Protein AF-A0A8T3ZSM5-F1 (afdb_monomer_lite)

pLDDT: mean 74.31, std 19.4, range [46.75, 97.94]

Sequence (66 aa):
MKKQFICVLALLSAAILLSSCTPQGASSAPENAGDQIVCTADVQECSDGSFVGRDVNNNCEFKECP

Structure (mmCIF, N/CA/C/O backbone):
data_AF-A0A8T3ZSM5-F1
#
_entry.id   AF-A0A8T3ZSM5-F1
#
loop_
_atom_site.group_PDB
_atom_site.id
_atom_site.type_symbol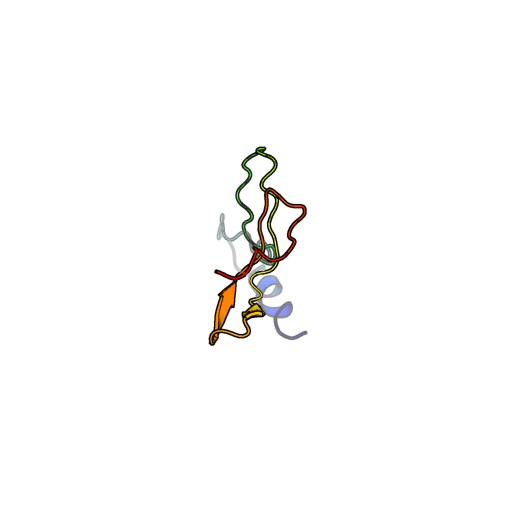
_atom_site.label_atom_id
_atom_site.label_alt_id
_atom_site.label_comp_id
_atom_site.label_asym_id
_atom_site.label_entity_id
_atom_site.label_seq_id
_atom_site.pdbx_PDB_ins_code
_atom_site.Cartn_x
_atom_site.Cartn_y
_atom_site.Cartn_z
_atom_site.occupancy
_atom_site.B_iso_or_equiv
_atom_site.auth_seq_id
_atom_site.auth_comp_id
_atom_site.auth_asym_id
_atom_site.auth_atom_id
_atom_site.pdbx_PDB_model_num
ATOM 1 N N . MET A 1 1 ? 3.400 -28.087 -18.412 1.00 53.69 1 MET A N 1
ATOM 2 C CA . MET A 1 1 ? 4.227 -28.739 -19.460 1.00 53.69 1 MET A CA 1
ATOM 3 C C . MET A 1 1 ? 3.537 -28.896 -20.826 1.00 53.69 1 MET A C 1
ATOM 5 O O . MET A 1 1 ? 4.241 -28.993 -21.815 1.00 53.69 1 MET A O 1
ATOM 9 N N . LYS A 1 2 ? 2.193 -28.867 -20.939 1.00 55.59 2 LYS A N 1
ATOM 10 C CA . LYS A 1 2 ? 1.481 -29.002 -22.234 1.00 55.59 2 LYS A CA 1
ATOM 11 C C . LYS A 1 2 ? 1.443 -27.743 -23.131 1.00 55.59 2 LYS A C 1
ATOM 13 O O . LYS A 1 2 ? 1.055 -27.854 -24.284 1.00 55.59 2 LYS A O 1
ATOM 18 N N . LYS A 1 3 ? 1.835 -26.560 -22.637 1.00 53.62 3 LYS A N 1
ATOM 19 C CA . LYS A 1 3 ? 1.764 -25.296 -23.406 1.00 53.62 3 LYS A CA 1
ATOM 20 C C . LYS A 1 3 ? 2.962 -25.057 -24.346 1.00 53.62 3 LYS A C 1
ATOM 22 O O . LYS A 1 3 ? 2.861 -24.244 -25.249 1.00 53.62 3 LYS A O 1
ATOM 27 N N . GLN A 1 4 ? 4.064 -25.790 -24.161 1.00 51.94 4 GLN A N 1
ATOM 28 C CA . GLN A 1 4 ? 5.301 -25.648 -24.949 1.00 51.94 4 GLN A CA 1
ATOM 29 C C . GLN A 1 4 ? 5.250 -26.391 -26.300 1.00 51.94 4 GLN A C 1
ATOM 31 O O . GLN A 1 4 ? 5.911 -25.999 -27.253 1.00 51.94 4 GLN A O 1
ATOM 36 N N . PHE A 1 5 ? 4.434 -27.445 -26.415 1.00 54.31 5 PHE A N 1
ATOM 37 C CA . PHE A 1 5 ? 4.414 -28.305 -27.607 1.00 54.31 5 PHE A CA 1
ATOM 38 C C . PHE A 1 5 ? 3.630 -27.724 -28.795 1.00 54.31 5 PHE A C 1
ATOM 40 O O . PHE A 1 5 ? 3.802 -28.188 -29.919 1.00 54.31 5 PHE A O 1
ATOM 47 N N . ILE A 1 6 ? 2.806 -26.695 -28.572 1.00 59.41 6 ILE A N 1
ATOM 48 C CA . ILE A 1 6 ? 1.963 -26.109 -29.624 1.00 59.41 6 ILE A CA 1
ATOM 49 C C . ILE A 1 6 ? 2.781 -25.200 -30.566 1.00 59.41 6 ILE A C 1
ATOM 51 O O . ILE A 1 6 ? 2.537 -25.232 -31.767 1.00 59.41 6 ILE A O 1
ATOM 55 N N . CYS A 1 7 ? 3.799 -24.465 -30.081 1.00 53.53 7 CYS A N 1
ATOM 56 C CA . CYS A 1 7 ? 4.610 -23.585 -30.951 1.00 53.53 7 CYS A CA 1
ATOM 57 C C . CYS A 1 7 ? 5.597 -24.363 -31.860 1.00 53.53 7 CYS A C 1
ATOM 59 O O . CYS A 1 7 ? 5.988 -23.839 -32.897 1.00 53.53 7 CYS A O 1
ATOM 61 N N . VAL A 1 8 ? 5.967 -25.614 -31.540 1.00 55.22 8 VAL A N 1
ATOM 62 C CA . VAL A 1 8 ? 6.946 -26.391 -32.341 1.00 55.22 8 VAL A CA 1
ATOM 63 C C . VAL A 1 8 ? 6.293 -27.129 -33.519 1.00 55.22 8 VAL A C 1
ATOM 65 O O . VAL A 1 8 ? 6.915 -27.298 -34.565 1.00 55.22 8 VAL A O 1
ATOM 68 N N . LEU A 1 9 ? 5.021 -27.527 -33.398 1.00 54.91 9 LEU A N 1
ATOM 69 C CA . LEU A 1 9 ? 4.309 -28.257 -34.459 1.00 54.91 9 LEU A CA 1
ATOM 70 C C . LEU A 1 9 ? 3.909 -27.375 -35.656 1.00 54.91 9 LEU A C 1
ATOM 72 O O . LEU A 1 9 ? 3.632 -27.902 -36.729 1.00 54.91 9 LEU A O 1
ATOM 76 N N . ALA A 1 10 ? 3.932 -26.049 -35.507 1.00 53.56 10 ALA A N 1
ATOM 77 C CA . ALA A 1 10 ? 3.593 -25.104 -36.573 1.00 53.56 10 ALA A CA 1
ATOM 78 C C . ALA A 1 10 ? 4.749 -24.818 -37.562 1.00 53.56 10 ALA A C 1
ATOM 80 O O . ALA A 1 10 ? 4.573 -24.036 -38.491 1.00 53.56 10 ALA A O 1
ATOM 81 N N . LEU A 1 11 ? 5.926 -25.439 -37.395 1.00 56.59 11 LEU A N 1
ATOM 82 C CA . LEU A 1 11 ? 7.123 -25.153 -38.205 1.00 56.59 11 LEU A CA 1
ATOM 83 C C . LEU A 1 11 ? 7.282 -26.006 -39.479 1.00 56.59 11 LEU A C 1
ATOM 85 O O . LEU A 1 11 ? 8.246 -25.807 -40.213 1.00 56.59 11 LEU A O 1
ATOM 89 N N . LEU A 1 12 ? 6.373 -26.941 -39.777 1.00 57.75 12 LEU A N 1
ATOM 90 C CA . LEU A 1 12 ? 6.524 -27.854 -40.928 1.00 57.75 12 LEU A CA 1
ATOM 91 C C . LEU A 1 12 ? 5.714 -27.475 -42.178 1.00 57.75 12 LEU A C 1
ATOM 93 O O . LEU A 1 12 ? 5.904 -28.086 -43.226 1.00 57.75 12 LEU A O 1
ATOM 97 N N . SER A 1 13 ? 4.864 -26.451 -42.122 1.00 62.34 13 SER A N 1
ATOM 98 C CA . SER A 1 13 ? 4.109 -25.969 -43.283 1.00 62.34 13 SER A CA 1
ATOM 99 C C . SER A 1 13 ? 4.510 -24.536 -43.618 1.00 62.34 13 SER A C 1
ATOM 101 O O . SER A 1 13 ? 4.109 -23.594 -42.945 1.00 62.34 13 SER A O 1
ATOM 103 N N . ALA A 1 14 ? 5.355 -24.429 -44.640 1.00 57.91 14 ALA A N 1
ATOM 104 C CA . ALA A 1 14 ? 5.662 -23.273 -45.475 1.00 57.91 14 ALA A CA 1
ATOM 105 C C . ALA A 1 14 ? 4.973 -21.925 -45.149 1.00 57.91 14 ALA A C 1
ATOM 107 O O . ALA A 1 14 ? 3.754 -21.795 -45.189 1.00 57.91 14 ALA A O 1
ATOM 108 N N . ALA A 1 15 ? 5.811 -20.892 -45.008 1.00 60.66 15 ALA A N 1
ATOM 109 C CA . ALA A 1 15 ? 5.498 -19.487 -45.276 1.00 60.66 15 ALA A CA 1
ATOM 110 C C . ALA A 1 15 ? 4.362 -18.841 -44.458 1.00 60.66 15 ALA A C 1
ATOM 112 O O . ALA A 1 15 ? 3.358 -18.399 -45.010 1.00 60.66 15 ALA A O 1
ATOM 113 N N . ILE A 1 16 ? 4.592 -18.630 -43.159 1.00 56.91 16 ILE A N 1
ATOM 114 C CA . ILE A 1 16 ? 3.954 -17.515 -42.441 1.00 56.91 16 ILE A CA 1
ATOM 115 C C . ILE A 1 16 ? 5.058 -16.689 -41.782 1.00 56.91 16 ILE A C 1
ATOM 117 O O . ILE A 1 16 ? 5.458 -16.909 -40.639 1.00 56.91 16 ILE A O 1
ATOM 121 N N . LEU A 1 17 ? 5.598 -15.748 -42.556 1.00 59.59 17 LEU A N 1
ATOM 122 C CA . LEU A 1 17 ? 6.358 -14.629 -42.014 1.00 59.59 17 LEU A CA 1
ATOM 1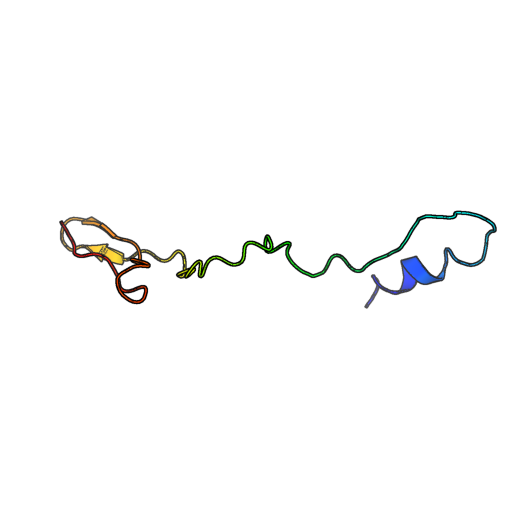23 C C . LEU A 1 17 ? 5.434 -13.876 -41.040 1.00 59.59 17 LEU A C 1
ATOM 125 O O . LEU A 1 17 ? 4.344 -13.481 -41.441 1.00 59.59 17 LEU A O 1
ATOM 129 N N . LEU A 1 18 ? 5.912 -13.658 -39.805 1.00 60.44 18 LEU A N 1
ATOM 130 C CA . LEU A 1 18 ? 5.373 -12.767 -38.752 1.00 60.44 18 LEU A CA 1
ATOM 131 C C . LEU A 1 18 ? 4.521 -13.372 -37.618 1.00 60.44 18 LEU A C 1
ATOM 133 O O . LEU A 1 18 ? 3.800 -12.627 -36.962 1.00 60.44 18 LEU A O 1
ATOM 137 N N . SER A 1 19 ? 4.655 -14.656 -37.270 1.00 56.88 19 SER A N 1
ATOM 138 C CA . SER A 1 19 ? 4.149 -15.128 -35.965 1.00 56.88 19 SER A CA 1
ATOM 139 C C . SER A 1 19 ? 5.290 -15.446 -35.003 1.00 56.88 19 SER A C 1
ATOM 141 O O . SER A 1 19 ? 5.552 -16.594 -34.650 1.00 56.88 19 SER A O 1
ATOM 143 N N . SER A 1 20 ? 6.000 -14.401 -34.580 1.00 53.75 20 SER A N 1
ATOM 144 C CA . SER A 1 20 ? 6.913 -14.447 -33.440 1.00 53.75 20 SER A CA 1
ATOM 145 C C . SER A 1 20 ? 6.125 -14.801 -32.172 1.00 53.75 20 SER A C 1
ATOM 147 O O . SER A 1 20 ? 5.531 -13.928 -31.546 1.00 53.75 20 SER A O 1
ATOM 149 N N . CYS A 1 21 ? 6.117 -16.091 -31.810 1.00 54.81 21 CYS A N 1
ATOM 150 C CA . CYS A 1 21 ? 5.712 -16.620 -30.499 1.00 54.81 21 CYS A CA 1
ATOM 151 C C . CYS A 1 21 ? 6.718 -16.082 -29.457 1.00 54.81 21 CYS A C 1
ATOM 153 O O . CYS A 1 21 ? 7.582 -16.812 -28.977 1.00 54.81 21 CYS A O 1
ATOM 155 N N . THR A 1 22 ? 6.680 -14.775 -29.161 1.00 59.50 22 THR A N 1
ATOM 156 C CA . THR A 1 22 ? 7.349 -14.232 -27.981 1.00 59.50 22 THR A CA 1
ATOM 157 C C . THR A 1 22 ? 6.548 -14.691 -26.766 1.00 59.50 22 THR A C 1
ATOM 159 O O . THR A 1 22 ? 5.321 -14.564 -26.742 1.00 59.50 22 THR A O 1
ATOM 162 N N . PRO A 1 23 ? 7.197 -15.263 -25.743 1.00 51.12 23 PRO A N 1
ATOM 163 C CA . PRO A 1 23 ? 6.529 -15.508 -24.483 1.00 51.12 23 PRO A CA 1
ATOM 164 C C . PRO A 1 23 ? 6.192 -14.144 -23.880 1.00 51.12 23 PRO A C 1
ATOM 166 O O . PRO A 1 23 ? 7.045 -13.497 -23.279 1.00 51.12 23 PRO A O 1
ATOM 169 N N . GLN A 1 24 ? 4.948 -13.689 -24.030 1.00 49.53 24 GLN A N 1
ATOM 170 C CA . GLN A 1 24 ? 4.431 -12.559 -23.260 1.00 49.53 24 GLN A CA 1
ATOM 171 C C . GLN A 1 24 ? 4.118 -13.066 -21.846 1.00 49.53 24 GLN A C 1
ATOM 173 O O . GLN A 1 24 ? 2.983 -13.297 -21.444 1.00 49.53 24 GLN A O 1
ATOM 178 N N . GLY A 1 25 ? 5.206 -13.364 -21.140 1.00 56.94 25 GLY A N 1
ATOM 179 C CA . GLY A 1 25 ? 5.286 -13.739 -19.737 1.00 56.94 25 GLY A CA 1
ATOM 180 C C . GLY A 1 25 ? 6.147 -12.741 -18.969 1.00 56.94 25 GLY A C 1
ATOM 181 O O . GLY A 1 25 ? 6.865 -13.129 -18.057 1.00 56.94 25 GLY A O 1
ATOM 182 N N . ALA A 1 26 ? 6.099 -11.471 -19.359 1.00 51.94 26 ALA A N 1
ATOM 183 C CA . ALA A 1 26 ? 6.586 -10.365 -18.559 1.00 51.94 26 ALA A CA 1
ATOM 184 C C . ALA A 1 26 ? 5.556 -9.248 -18.684 1.00 51.94 26 ALA A C 1
ATOM 186 O O . ALA A 1 26 ? 5.303 -8.727 -19.769 1.00 51.94 26 ALA A O 1
ATOM 187 N N . SER A 1 27 ? 4.915 -8.981 -17.553 1.00 46.75 27 SER A N 1
ATOM 188 C CA . SER A 1 27 ? 4.128 -7.793 -17.284 1.00 46.75 27 SER A CA 1
ATOM 189 C C . SER A 1 27 ? 4.766 -6.577 -17.950 1.00 46.75 27 SER A C 1
ATOM 191 O O . SER A 1 27 ? 5.923 -6.258 -17.689 1.00 46.75 27 SER A O 1
ATOM 193 N N . SER A 1 28 ? 4.002 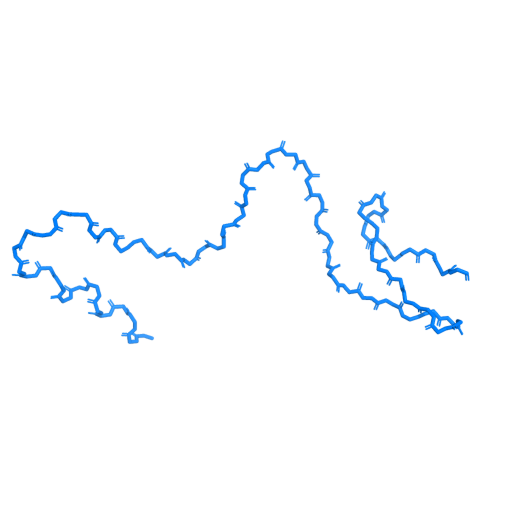-5.913 -18.804 1.00 54.41 28 SER A N 1
ATOM 194 C CA . SER A 1 28 ? 4.256 -4.560 -19.273 1.00 54.41 28 SER A CA 1
ATOM 195 C C . SER A 1 28 ? 4.331 -3.618 -18.069 1.00 54.41 28 SER A C 1
ATOM 197 O O . SER A 1 28 ? 3.319 -3.068 -17.641 1.00 54.41 28 SER A O 1
ATOM 199 N N . ALA A 1 29 ? 5.522 -3.466 -17.491 1.00 60.19 29 ALA A N 1
ATOM 200 C CA . ALA A 1 29 ? 5.867 -2.259 -16.762 1.00 60.19 29 ALA A CA 1
ATOM 201 C C . ALA A 1 29 ? 6.154 -1.188 -17.825 1.00 60.19 29 ALA A C 1
ATOM 203 O O . ALA A 1 29 ? 6.987 -1.432 -18.702 1.00 60.19 29 ALA A O 1
ATOM 204 N N . PRO A 1 30 ? 5.452 -0.044 -17.817 1.00 58.47 30 PRO A N 1
ATOM 205 C CA . PRO A 1 30 ? 5.821 1.057 -18.678 1.00 58.47 30 PRO A CA 1
ATOM 206 C C . PRO A 1 30 ? 7.200 1.553 -18.245 1.00 58.47 30 PRO A C 1
ATOM 208 O O . PRO A 1 30 ? 7.428 1.949 -17.105 1.00 58.47 30 PRO A O 1
ATOM 211 N N . GLU A 1 31 ? 8.116 1.520 -19.196 1.00 63.09 31 GLU A N 1
ATOM 212 C CA . GLU A 1 31 ? 9.357 2.273 -19.223 1.00 63.09 31 GLU A CA 1
ATOM 213 C C . GLU A 1 31 ? 9.064 3.784 -19.140 1.00 63.09 31 GLU A C 1
ATOM 215 O O . GLU A 1 31 ? 8.916 4.481 -20.136 1.00 63.09 31 GLU A O 1
ATOM 220 N N . ASN A 1 32 ? 8.942 4.309 -17.922 1.00 60.06 32 ASN A N 1
ATOM 221 C CA . ASN A 1 32 ? 9.150 5.725 -17.634 1.00 60.06 32 ASN A CA 1
ATOM 222 C C . ASN A 1 32 ? 10.193 5.809 -16.526 1.00 60.06 32 ASN A C 1
ATOM 224 O O . ASN A 1 32 ? 9.937 5.419 -15.392 1.00 60.06 32 ASN A O 1
ATOM 228 N N . ALA A 1 33 ? 11.377 6.306 -16.872 1.00 57.38 33 ALA A N 1
ATOM 229 C CA . ALA A 1 33 ? 12.481 6.560 -15.953 1.00 57.38 33 ALA A CA 1
ATOM 230 C C . ALA A 1 33 ? 12.202 7.796 -15.074 1.00 57.38 33 ALA A C 1
ATOM 232 O O . ALA A 1 33 ? 12.938 8.779 -15.092 1.00 57.38 33 ALA A O 1
ATOM 233 N N . GLY A 1 34 ? 11.099 7.757 -14.334 1.00 59.09 34 GLY A N 1
ATOM 234 C CA . GLY A 1 34 ? 10.905 8.514 -13.109 1.00 59.09 34 GLY A CA 1
ATOM 235 C C . GLY A 1 34 ? 10.841 7.491 -11.988 1.00 59.09 34 GLY A C 1
ATOM 236 O O . GLY A 1 34 ? 10.206 6.455 -12.162 1.00 59.09 34 GLY A O 1
ATOM 237 N N . ASP A 1 35 ? 11.528 7.752 -10.884 1.00 65.81 35 ASP A N 1
ATOM 238 C CA . ASP A 1 35 ? 11.562 6.907 -9.690 1.00 65.81 35 ASP A CA 1
ATOM 239 C C . ASP A 1 35 ? 10.154 6.803 -9.068 1.00 65.81 35 ASP A C 1
ATOM 241 O O . ASP A 1 35 ? 9.801 7.500 -8.119 1.00 65.81 35 ASP A O 1
ATOM 245 N N . GLN A 1 36 ? 9.273 6.020 -9.695 1.00 74.38 36 GLN A N 1
ATOM 246 C CA . GLN A 1 36 ? 7.935 5.758 -9.193 1.00 74.38 36 GLN A CA 1
ATOM 247 C C . GLN A 1 36 ? 8.065 4.694 -8.117 1.00 74.38 36 GLN A C 1
ATOM 249 O O . GLN A 1 36 ? 8.050 3.495 -8.392 1.00 74.38 36 GLN A O 1
ATOM 254 N N . ILE A 1 37 ? 8.210 5.155 -6.878 1.00 82.75 37 ILE A N 1
ATOM 255 C CA . ILE A 1 37 ? 8.120 4.301 -5.701 1.00 82.75 37 ILE A CA 1
ATOM 256 C C . ILE A 1 37 ? 6.695 3.742 -5.653 1.00 82.75 37 ILE A C 1
ATOM 258 O O . ILE A 1 37 ? 5.726 4.471 -5.436 1.00 82.75 37 ILE A O 1
ATOM 262 N N . VAL A 1 38 ? 6.565 2.437 -5.892 1.00 89.06 38 VAL A N 1
ATOM 263 C CA . VAL A 1 38 ? 5.293 1.714 -5.807 1.00 89.06 38 VAL A CA 1
ATOM 264 C C . VAL A 1 38 ? 5.226 1.001 -4.461 1.00 89.06 38 VAL A C 1
ATOM 266 O O . VAL A 1 38 ? 6.025 0.107 -4.187 1.00 89.06 38 VAL A O 1
ATOM 269 N N . CYS A 1 39 ? 4.253 1.379 -3.633 1.00 93.81 39 CYS A N 1
ATOM 270 C CA . CYS A 1 39 ? 3.944 0.682 -2.387 1.00 93.81 39 CYS A CA 1
ATOM 271 C C . CYS A 1 39 ? 2.948 -0.461 -2.624 1.00 93.81 39 CYS A C 1
ATOM 273 O O . CYS A 1 39 ? 2.232 -0.501 -3.628 1.00 93.81 39 CYS A O 1
ATOM 275 N N . THR A 1 40 ? 2.864 -1.381 -1.666 1.00 94.12 40 THR A N 1
ATOM 276 C CA . THR A 1 40 ? 1.783 -2.368 -1.620 1.00 94.12 40 THR A CA 1
ATOM 277 C C . THR A 1 40 ? 0.424 -1.679 -1.447 1.00 94.12 40 THR A C 1
ATOM 279 O O . THR A 1 40 ? 0.327 -0.605 -0.858 1.00 94.12 40 THR A O 1
ATOM 282 N N . ALA A 1 41 ? -0.632 -2.288 -1.995 1.00 93.56 41 ALA A N 1
ATOM 283 C CA . ALA A 1 41 ? -1.999 -1.759 -1.951 1.00 93.56 41 ALA A CA 1
ATOM 284 C C . ALA A 1 41 ? -2.784 -2.262 -0.722 1.00 93.56 41 ALA A C 1
ATOM 286 O O . ALA A 1 41 ? -3.938 -2.674 -0.830 1.00 93.56 41 ALA A O 1
ATOM 287 N N . ASP A 1 42 ? -2.131 -2.300 0.435 1.00 96.25 42 ASP A N 1
ATOM 288 C CA . ASP A 1 42 ? -2.707 -2.680 1.721 1.00 96.25 42 ASP A CA 1
ATOM 289 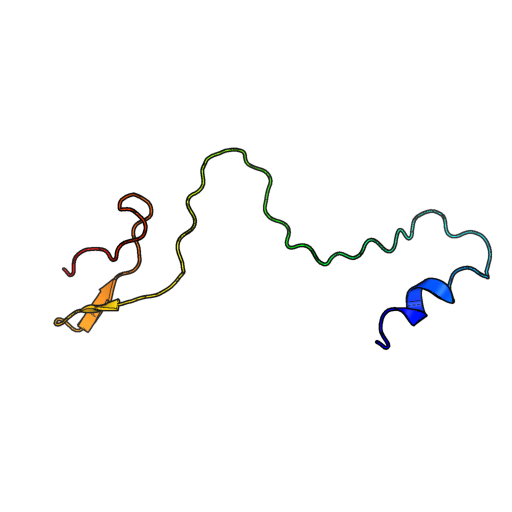C C . ASP A 1 42 ? -3.323 -1.482 2.455 1.00 96.25 42 ASP A C 1
ATOM 291 O O . ASP A 1 42 ? -2.976 -0.321 2.221 1.00 96.25 42 ASP A O 1
ATOM 295 N N . VAL A 1 43 ? -4.271 -1.789 3.342 1.00 96.50 43 VAL A N 1
ATOM 296 C CA . VAL A 1 43 ? -5.034 -0.813 4.126 1.00 96.50 43 VAL A CA 1
ATOM 297 C C . VAL A 1 43 ? -5.021 -1.188 5.604 1.00 96.50 43 VAL A C 1
ATOM 299 O O . VAL A 1 43 ? -5.035 -2.370 5.951 1.00 96.50 43 VAL A O 1
ATOM 302 N N . GLN A 1 44 ? -5.011 -0.174 6.463 1.00 96.94 44 GLN A N 1
ATOM 303 C CA . GLN A 1 44 ? -5.122 -0.296 7.911 1.00 96.94 44 GLN A CA 1
ATOM 304 C C . GLN A 1 44 ? -6.420 0.364 8.377 1.00 96.94 44 GLN A C 1
ATOM 306 O O . GLN A 1 44 ? -6.735 1.476 7.957 1.00 96.94 44 GLN A O 1
ATOM 311 N N . GLU A 1 45 ? -7.166 -0.334 9.231 1.00 97.88 45 GLU A N 1
ATOM 312 C CA . GLU A 1 45 ? -8.341 0.213 9.911 1.00 97.88 45 GLU A CA 1
ATOM 313 C C . GLU A 1 45 ? -7.906 1.023 11.138 1.00 97.88 45 GLU A C 1
ATOM 315 O O . GLU A 1 45 ? -7.071 0.579 11.933 1.00 97.88 45 GLU A O 1
ATOM 320 N N . CYS A 1 46 ? -8.471 2.215 11.279 1.00 97.94 46 CYS A N 1
ATOM 321 C CA . CYS A 1 46 ? -8.247 3.136 12.382 1.00 97.94 46 CYS A CA 1
ATOM 322 C C . CYS A 1 46 ? -9.289 2.934 13.495 1.00 97.94 46 CYS A C 1
ATOM 324 O O . CYS A 1 46 ? -10.341 2.331 13.293 1.00 97.94 46 CYS A O 1
ATOM 326 N N . SER A 1 47 ? -9.018 3.454 14.698 1.00 97.19 47 SER A N 1
ATOM 327 C CA . SER A 1 47 ? -9.916 3.270 15.860 1.00 97.19 47 SER A CA 1
ATOM 328 C C . SER A 1 47 ? -11.286 3.947 15.702 1.00 97.19 47 SER A C 1
ATOM 330 O O . SER A 1 47 ? -12.230 3.597 16.406 1.00 97.19 47 SER A O 1
ATOM 332 N N . ASP A 1 48 ? -11.391 4.917 14.797 1.00 96.50 48 ASP A N 1
ATOM 333 C CA . ASP A 1 48 ? -12.629 5.597 14.413 1.00 96.50 48 ASP A CA 1
ATOM 334 C C . ASP A 1 48 ? -13.432 4.822 13.346 1.00 96.50 48 ASP A C 1
ATOM 336 O O . ASP A 1 48 ? -14.547 5.217 13.006 1.00 96.50 48 ASP A O 1
ATOM 340 N N . GLY A 1 49 ? -12.878 3.718 12.828 1.00 96.94 49 GLY A N 1
ATOM 341 C CA . GLY A 1 49 ? -13.447 2.902 11.754 1.00 96.94 49 GLY A CA 1
ATOM 342 C C . GLY A 1 49 ? -13.111 3.390 10.339 1.00 96.94 49 GLY A C 1
ATOM 343 O O . GLY A 1 49 ? -13.638 2.845 9.368 1.00 96.94 49 GLY A O 1
ATOM 344 N N . SER A 1 50 ? -12.264 4.416 10.189 1.00 97.81 50 SER A N 1
ATOM 345 C CA . SER A 1 50 ? -11.744 4.828 8.882 1.00 97.81 50 SER A CA 1
ATOM 346 C C . SER A 1 50 ? -10.632 3.891 8.388 1.00 97.81 50 SER A C 1
ATOM 348 O O . SER A 1 50 ? -10.120 3.060 9.138 1.00 97.81 50 SER A O 1
ATOM 350 N N . PHE A 1 51 ? -10.258 4.007 7.109 1.00 97.44 51 PHE A N 1
ATOM 351 C CA . PHE A 1 51 ? -9.189 3.208 6.505 1.00 97.44 51 PHE A CA 1
ATOM 352 C C . PHE A 1 51 ? -8.120 4.103 5.885 1.00 97.44 51 PHE A C 1
ATOM 354 O O . PHE A 1 51 ? -8.425 4.999 5.094 1.00 97.44 51 PHE A O 1
ATOM 361 N N . VAL A 1 52 ? -6.860 3.805 6.191 1.00 97.38 52 VAL A N 1
ATOM 362 C CA . VAL A 1 52 ? -5.685 4.502 5.658 1.00 97.38 52 VAL A CA 1
ATOM 363 C C . VAL A 1 52 ? -4.817 3.55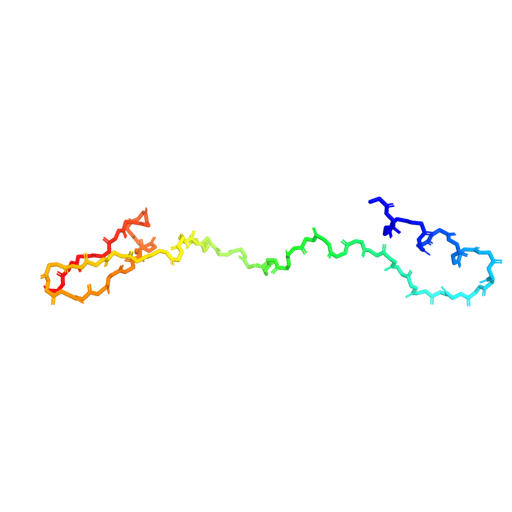0 4.838 1.00 97.38 52 VAL A C 1
ATOM 365 O O . VAL A 1 52 ? -4.686 2.368 5.149 1.00 97.38 52 VAL A O 1
ATOM 368 N N . GLY A 1 53 ? -4.241 4.066 3.753 1.00 96.50 53 GLY A N 1
ATOM 369 C CA . GLY A 1 53 ? -3.270 3.352 2.919 1.00 96.50 53 GLY A CA 1
ATOM 370 C C . GLY A 1 53 ? -1.840 3.831 3.170 1.00 96.50 53 GLY A C 1
ATOM 371 O O . GLY A 1 53 ? -1.609 4.746 3.964 1.00 96.50 53 GLY A O 1
ATOM 372 N N . ARG A 1 54 ? -0.883 3.239 2.453 1.00 96.75 54 ARG A N 1
ATOM 373 C CA . ARG A 1 54 ? 0.533 3.636 2.497 1.00 96.75 54 ARG A CA 1
ATOM 374 C C . ARG A 1 54 ? 0.799 4.972 1.792 1.00 96.75 54 ARG A C 1
ATOM 376 O O . ARG A 1 54 ? 0.139 5.306 0.805 1.00 96.75 54 ARG A O 1
ATOM 383 N N . ASP A 1 55 ? 1.784 5.725 2.276 1.00 94.75 55 ASP A N 1
ATOM 384 C CA . ASP A 1 55 ? 2.274 6.970 1.677 1.00 94.75 55 ASP A CA 1
ATOM 385 C C . ASP A 1 55 ? 3.646 6.773 1.020 1.00 94.75 55 ASP A C 1
ATOM 387 O O . ASP A 1 55 ? 4.652 6.506 1.679 1.00 94.75 55 ASP A O 1
ATOM 391 N N . VAL A 1 56 ? 3.692 6.962 -0.300 1.00 92.88 56 VAL A N 1
ATOM 392 C CA . VAL A 1 56 ? 4.916 6.880 -1.115 1.00 92.88 56 VAL A CA 1
ATOM 393 C C . VAL A 1 56 ? 5.978 7.897 -0.693 1.00 92.88 56 VAL A C 1
ATOM 395 O O . VAL A 1 56 ? 7.166 7.645 -0.869 1.00 92.88 56 VAL A O 1
ATOM 398 N N . ASN A 1 57 ? 5.571 9.023 -0.103 1.00 92.75 57 ASN A N 1
ATOM 399 C CA . ASN A 1 57 ? 6.485 10.071 0.353 1.00 92.75 57 ASN A CA 1
ATOM 400 C C . ASN A 1 57 ? 7.032 9.799 1.759 1.00 92.75 57 ASN A C 1
ATOM 402 O O . ASN A 1 57 ? 7.963 10.475 2.191 1.00 92.75 57 ASN A O 1
ATOM 406 N N . ASN A 1 58 ? 6.472 8.812 2.467 1.00 93.38 58 ASN A N 1
ATOM 407 C CA . ASN A 1 58 ? 6.850 8.447 3.827 1.00 93.38 58 ASN A CA 1
ATOM 408 C C . ASN A 1 58 ? 7.332 6.990 3.899 1.00 93.38 58 ASN A C 1
ATOM 410 O O . ASN A 1 58 ? 6.877 6.220 4.736 1.00 93.38 58 ASN A O 1
ATOM 414 N N . ASN A 1 59 ? 8.224 6.583 2.990 1.00 93.62 59 ASN A N 1
ATOM 415 C CA . ASN A 1 59 ? 8.791 5.225 2.945 1.00 93.62 59 ASN A CA 1
ATOM 416 C C . ASN A 1 59 ? 7.738 4.104 2.882 1.00 93.62 59 ASN A C 1
ATOM 418 O O . ASN A 1 59 ? 7.953 3.016 3.411 1.00 93.62 59 ASN A O 1
ATOM 422 N N . CYS A 1 60 ? 6.598 4.358 2.234 1.00 94.94 60 CYS A N 1
ATOM 423 C CA . CYS A 1 60 ? 5.468 3.436 2.205 1.00 94.94 60 CYS A CA 1
ATOM 424 C C . CYS A 1 60 ? 4.882 3.116 3.592 1.00 94.94 60 CYS A C 1
ATOM 426 O O . CYS A 1 60 ? 4.237 2.084 3.739 1.00 94.94 60 CYS A O 1
ATOM 428 N N . GLU A 1 61 ? 5.054 3.959 4.607 1.00 96.56 61 GLU A N 1
ATOM 429 C CA . GLU A 1 61 ? 4.359 3.808 5.891 1.00 96.56 61 GLU A CA 1
ATOM 430 C C . GLU A 1 61 ? 2.871 4.166 5.771 1.00 96.56 61 GLU A C 1
ATOM 432 O O . GLU A 1 61 ? 2.465 4.878 4.848 1.00 96.56 61 GLU A O 1
ATOM 437 N N . PHE A 1 62 ? 2.038 3.668 6.687 1.00 97.25 62 PHE A N 1
ATOM 438 C CA . PHE A 1 62 ? 0.622 4.047 6.727 1.00 97.25 62 PHE A CA 1
ATOM 439 C C . PHE A 1 62 ? 0.462 5.540 7.036 1.00 97.25 62 PHE A C 1
ATOM 441 O O . PHE A 1 62 ? 1.202 6.105 7.843 1.00 97.25 62 PHE A O 1
ATOM 448 N N . LYS A 1 63 ? -0.516 6.182 6.388 1.00 96.62 63 LYS A N 1
ATOM 449 C CA . LYS A 1 63 ? -0.917 7.552 6.736 1.00 96.62 63 LYS A CA 1
ATOM 450 C C . LYS A 1 63 ? -1.476 7.603 8.157 1.00 96.62 63 LYS A C 1
ATOM 452 O O . LYS A 1 63 ? -2.026 6.618 8.643 1.00 96.62 63 LYS A O 1
ATOM 457 N N . GLU A 1 64 ? -1.368 8.765 8.793 1.00 96.00 64 GLU A N 1
ATOM 458 C CA . GLU A 1 64 ? -1.989 8.998 10.097 1.00 96.00 64 GLU A CA 1
ATOM 459 C C . GLU A 1 64 ? -3.516 8.861 10.011 1.00 96.00 64 GLU A C 1
ATOM 461 O O . GLU A 1 64 ? -4.135 9.254 9.016 1.00 96.00 64 GLU A O 1
ATOM 466 N N . CYS A 1 65 ? -4.106 8.291 11.062 1.00 95.50 65 CYS A N 1
ATOM 467 C CA . CYS A 1 65 ? -5.553 8.225 11.217 1.00 95.50 65 CYS A CA 1
ATOM 468 C C . CYS A 1 65 ? -6.138 9.639 11.423 1.00 95.50 65 CYS A C 1
ATOM 470 O O . CYS A 1 65 ? -5.480 10.463 12.065 1.00 95.50 65 CYS A O 1
ATOM 472 N N . PRO A 1 66 ? -7.334 9.919 10.877 1.00 92.62 66 PRO A N 1
ATOM 473 C CA . PRO A 1 66 ? -8.018 11.204 11.022 1.00 92.62 66 PRO A CA 1
ATOM 474 C C . PRO A 1 66 ?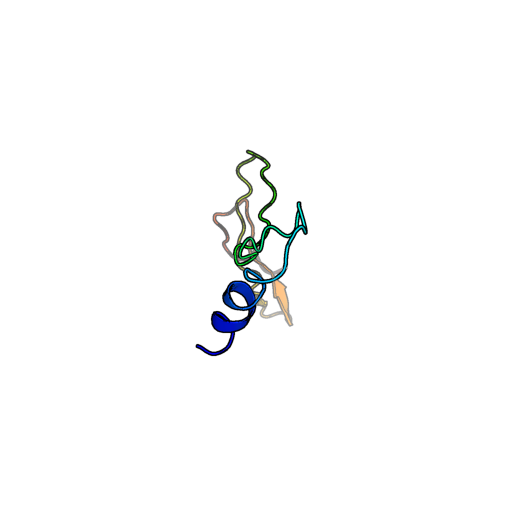 -8.482 11.511 12.456 1.00 92.62 66 PRO A C 1
ATOM 476 O O . PRO A 1 66 ? -8.576 10.578 13.289 1.00 92.62 66 PRO A O 1
#

Radius of gyration: 23.21 Å; chains: 1; bounding box: 26×40×61 Å

Secondary structure (DSSP, 8-state):
-TTSHHHHHTTSSS--TT-------S-------S---PPP--EEE-TTS-EEEEETTTTTEEPPP-

Foldseek 3Di:
DVPVVPVVVVPPDDDDPDPPPDPPPDDPDDPDPDPPQDADADWDQDPVRDIWFFDSVPVRDTDDDD